Protein AF-B6VSA0-F1 (afdb_monomer_lite)

Radius of gyration: 13.3 Å; chains: 1; bounding box: 29×32×32 Å

Sequence (78 aa):
MVQRCKFSGEPICQILEEQTGERVGSFGSSGQGPGEFIATEFIGKTEGDDTLYFVNLPSTVLLYAREEKSADSPMVNW

Organism: NCBI:txid483217

Secondary structure (DSSP, 8-state):
-------SS---EEEE-TTT--EEEEE-EESSSTTEESSEEEEEE-TTS-EEEEEETTTEEEEEEPPP--TT------

Structure (mmCIF, N/CA/C/O backbone):
data_AF-B6VSA0-F1
#
_entry.id   AF-B6VSA0-F1
#
loop_
_atom_site.group_PDB
_atom_site.id
_atom_site.type_symbol
_atom_site.label_atom_id
_atom_site.label_alt_id
_atom_site.label_comp_id
_atom_site.label_asym_id
_atom_site.label_entity_id
_atom_site.label_seq_id
_atom_site.pdbx_PDB_ins_code
_atom_site.Cartn_x
_atom_site.Cartn_y
_atom_site.Cartn_z
_atom_site.occupancy
_atom_site.B_iso_or_equiv
_atom_site.auth_seq_id
_atom_site.auth_comp_id
_atom_site.auth_asym_id
_atom_site.auth_atom_id
_atom_site.pdbx_PDB_model_num
ATOM 1 N N . MET A 1 1 ? -12.730 3.203 7.151 1.00 48.56 1 MET A N 1
ATOM 2 C CA . MET A 1 1 ? -11.259 3.286 7.076 1.00 48.56 1 MET A CA 1
ATOM 3 C C . MET A 1 1 ? -10.878 4.364 6.072 1.00 48.56 1 MET A C 1
ATOM 5 O O . MET A 1 1 ? -11.200 4.240 4.891 1.00 48.56 1 MET A O 1
ATOM 9 N N . VAL A 1 2 ? -10.245 5.448 6.523 1.00 40.22 2 VAL A N 1
ATOM 10 C CA . VAL A 1 2 ? -9.734 6.515 5.646 1.00 40.22 2 VAL A CA 1
ATOM 11 C C . VAL A 1 2 ? -8.226 6.341 5.515 1.00 40.22 2 VAL A C 1
ATOM 13 O O . VAL A 1 2 ? -7.468 6.718 6.405 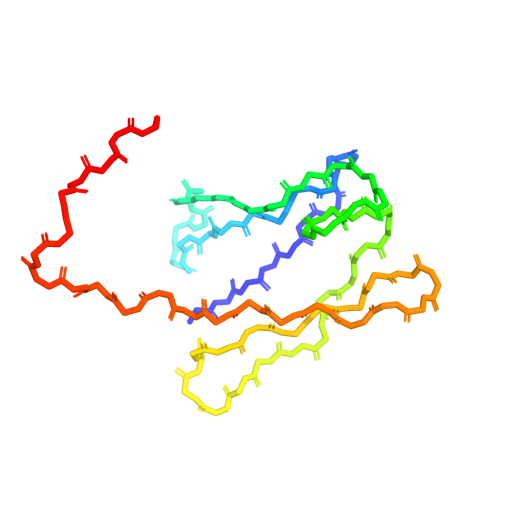1.00 40.22 2 VAL A O 1
ATOM 16 N N . GLN A 1 3 ? -7.784 5.751 4.405 1.00 52.03 3 GLN A N 1
ATOM 17 C CA . GLN A 1 3 ? -6.364 5.595 4.117 1.00 52.03 3 GLN A CA 1
ATOM 18 C C . GLN A 1 3 ? -5.835 6.862 3.444 1.00 52.03 3 GLN A C 1
ATOM 20 O O . GLN A 1 3 ? -6.237 7.216 2.338 1.00 52.03 3 GLN A O 1
ATOM 25 N N . ARG A 1 4 ? -4.943 7.571 4.136 1.00 48.50 4 ARG A N 1
ATOM 26 C CA . ARG A 1 4 ? -4.224 8.729 3.599 1.00 48.50 4 ARG A CA 1
ATOM 27 C C . ARG A 1 4 ? -2.752 8.364 3.505 1.00 48.50 4 ARG A C 1
ATOM 29 O O . ARG A 1 4 ? -2.064 8.343 4.521 1.00 48.50 4 ARG A O 1
ATOM 36 N N . CYS A 1 5 ? -2.261 8.093 2.300 1.00 50.03 5 CYS A N 1
ATOM 37 C CA . CYS A 1 5 ? -0.826 7.953 2.077 1.00 50.03 5 CYS A CA 1
ATOM 38 C C . CYS A 1 5 ? -0.181 9.341 2.218 1.00 50.03 5 CYS A C 1
ATOM 40 O O . CYS A 1 5 ? -0.360 10.204 1.359 1.00 50.03 5 CYS A O 1
ATOM 42 N N . LYS A 1 6 ? 0.530 9.598 3.324 1.00 44.78 6 LYS A N 1
ATOM 43 C CA . LYS A 1 6 ? 1.389 10.782 3.436 1.00 44.78 6 LYS A CA 1
ATOM 44 C C . LYS A 1 6 ? 2.703 10.495 2.715 1.00 44.78 6 LYS A C 1
ATOM 46 O O . LYS A 1 6 ? 3.483 9.658 3.151 1.00 44.78 6 LYS A O 1
ATOM 51 N N . PHE A 1 7 ? 2.941 11.215 1.623 1.00 48.16 7 PHE A N 1
ATOM 52 C CA . PHE A 1 7 ? 4.216 11.226 0.917 1.00 48.16 7 PHE A CA 1
ATOM 53 C C . PHE A 1 7 ? 5.276 11.953 1.755 1.00 48.16 7 PHE A C 1
ATOM 55 O O . PHE A 1 7 ? 5.367 13.179 1.726 1.00 48.16 7 PHE A O 1
ATOM 62 N N . SER A 1 8 ? 6.098 11.207 2.490 1.00 41.09 8 SER A N 1
ATOM 63 C CA . SER A 1 8 ? 7.383 11.711 2.985 1.00 41.09 8 SER A CA 1
ATOM 64 C C . SER A 1 8 ? 8.484 10.688 2.719 1.00 41.09 8 SER A C 1
ATOM 66 O O . SER A 1 8 ? 8.884 9.958 3.616 1.00 41.09 8 SER A O 1
ATOM 68 N N . GLY A 1 9 ? 8.952 10.618 1.469 1.00 47.94 9 GLY A N 1
ATOM 69 C CA . GLY A 1 9 ? 10.234 10.001 1.093 1.00 47.94 9 GLY A CA 1
ATOM 70 C C . GLY A 1 9 ? 10.362 8.477 1.208 1.00 47.94 9 GLY A C 1
ATOM 71 O O . GLY A 1 9 ? 11.217 7.906 0.540 1.00 47.94 9 GLY A O 1
ATOM 72 N N . GLU A 1 10 ? 9.514 7.809 1.983 1.00 54.75 10 GLU A N 1
ATOM 73 C CA . GLU A 1 10 ? 9.457 6.355 2.070 1.00 54.75 10 GLU A CA 1
ATOM 74 C C . GLU A 1 10 ? 8.299 5.864 1.197 1.00 54.75 10 GLU A C 1
ATOM 76 O O . GLU A 1 10 ? 7.149 6.231 1.451 1.00 54.75 10 GLU A O 1
ATOM 81 N N . PRO A 1 11 ? 8.546 5.052 0.157 1.00 59.03 11 PRO A N 1
ATOM 82 C CA . PRO A 1 11 ? 7.502 4.497 -0.705 1.00 59.03 11 PRO A CA 1
ATOM 83 C C . PRO A 1 11 ? 6.795 3.328 -0.007 1.00 59.03 11 PRO A C 1
ATOM 85 O O . PRO A 1 11 ? 6.536 2.289 -0.593 1.00 59.03 11 PRO A O 1
ATOM 88 N N . ILE A 1 12 ? 6.522 3.493 1.282 1.00 70.06 12 ILE A N 1
ATOM 89 C CA . ILE A 1 12 ? 5.863 2.532 2.146 1.00 70.06 12 ILE A CA 1
ATOM 90 C C . ILE A 1 12 ? 4.472 3.095 2.424 1.00 70.06 12 ILE A C 1
ATOM 92 O O . ILE A 1 12 ? 4.322 4.201 2.950 1.00 70.06 12 ILE A O 1
ATOM 96 N N . CYS A 1 13 ? 3.434 2.337 2.077 1.00 76.31 13 CYS A N 1
ATOM 97 C CA . CYS A 1 13 ? 2.069 2.729 2.398 1.00 76.31 13 CYS A CA 1
ATOM 98 C C . CYS A 1 13 ? 1.831 2.534 3.896 1.00 76.31 13 CYS A C 1
ATOM 100 O O . CYS A 1 13 ? 2.019 1.439 4.425 1.00 76.31 13 CYS A O 1
ATOM 102 N N . GLN A 1 14 ? 1.406 3.590 4.587 1.00 78.44 14 GLN A N 1
ATOM 103 C CA . GLN A 1 14 ? 1.057 3.530 6.005 1.00 78.44 14 GLN A CA 1
ATOM 104 C C . GLN A 1 14 ? -0.429 3.225 6.182 1.00 78.44 14 GLN A C 1
ATOM 106 O O . GLN A 1 14 ? -1.283 3.806 5.510 1.00 78.44 14 GLN A O 1
ATOM 111 N N . ILE A 1 15 ? -0.727 2.340 7.129 1.00 79.00 15 ILE A N 1
ATOM 112 C CA . ILE A 1 15 ? -2.084 2.044 7.573 1.00 79.00 15 ILE A CA 1
ATOM 113 C C . ILE A 1 15 ? -2.311 2.817 8.868 1.00 79.00 15 ILE A C 1
ATOM 115 O O . ILE A 1 15 ? -1.592 2.610 9.849 1.00 79.00 15 ILE A O 1
ATOM 119 N N . LEU A 1 16 ? -3.293 3.716 8.856 1.00 80.19 16 LEU A N 1
ATOM 120 C CA . LEU A 1 16 ? -3.639 4.557 9.997 1.00 80.19 16 LEU A CA 1
ATOM 121 C C . LEU A 1 16 ? -5.019 4.175 10.537 1.00 80.19 16 LEU A C 1
ATOM 123 O O . LEU A 1 16 ? -5.943 3.910 9.764 1.00 80.19 16 LEU A O 1
ATOM 127 N N . GLU A 1 17 ? -5.155 4.173 11.858 1.00 80.94 17 GLU A N 1
ATOM 128 C CA . GLU A 1 17 ? -6.445 4.097 12.534 1.00 80.94 17 GLU A CA 1
ATOM 129 C C . GLU A 1 17 ? -7.219 5.403 12.294 1.00 80.94 17 GLU A C 1
ATOM 131 O O . GLU A 1 17 ? -6.660 6.499 12.307 1.00 80.94 17 GLU A O 1
ATOM 136 N N . GLU A 1 18 ? -8.504 5.290 11.964 1.00 78.25 18 GLU A N 1
ATOM 137 C CA . GLU A 1 18 ? -9.263 6.404 11.387 1.00 78.25 18 GLU A CA 1
ATOM 138 C C . GLU A 1 18 ? -9.567 7.536 12.380 1.00 78.25 18 GLU A C 1
ATOM 140 O O . GLU A 1 18 ? -9.661 8.693 11.968 1.00 78.25 18 GLU A O 1
ATOM 145 N N . GLN A 1 19 ? -9.729 7.220 13.664 1.00 81.44 19 GLN A N 1
ATOM 146 C CA . GLN A 1 19 ? -10.172 8.171 14.687 1.00 81.44 19 GLN A CA 1
ATOM 147 C C . GLN A 1 19 ? -8.996 8.935 15.303 1.00 81.44 19 GLN A C 1
ATOM 149 O O . GLN A 1 19 ? -9.071 10.139 15.535 1.00 81.44 19 GLN A O 1
ATOM 154 N N . THR A 1 20 ? -7.905 8.225 15.552 1.00 86.75 20 THR A N 1
ATOM 155 C CA . THR A 1 20 ? -6.693 8.674 16.238 1.00 86.75 20 THR A CA 1
ATOM 156 C C . THR A 1 20 ? -5.600 9.087 15.258 1.00 86.75 20 THR A C 1
ATOM 158 O O . THR A 1 20 ? -4.743 9.901 15.599 1.00 86.75 20 THR A O 1
ATOM 161 N N . GLY A 1 21 ? -5.615 8.543 14.037 1.00 82.19 21 GLY A N 1
ATOM 162 C CA . GLY A 1 21 ? -4.513 8.669 13.087 1.00 82.19 21 GLY A CA 1
ATOM 163 C C . GLY A 1 21 ? -3.271 7.866 13.482 1.00 82.19 21 GLY A C 1
ATOM 164 O O . GLY A 1 21 ? -2.216 8.074 12.880 1.00 82.19 21 GLY A O 1
ATOM 165 N N . GLU A 1 22 ? -3.363 6.983 14.482 1.00 83.50 22 GLU A N 1
ATOM 166 C CA . GLU A 1 22 ? -2.248 6.148 14.921 1.00 83.50 22 GLU A CA 1
ATOM 167 C C . GLU A 1 22 ? -1.850 5.156 13.824 1.00 83.50 22 GLU A C 1
ATOM 169 O O . GLU A 1 22 ? -2.697 4.574 13.145 1.00 83.50 22 GLU A O 1
ATOM 174 N N . ARG A 1 23 ? -0.544 4.943 13.638 1.00 81.88 23 ARG A N 1
ATOM 175 C CA . ARG A 1 23 ? -0.044 3.950 12.686 1.00 81.88 23 ARG A CA 1
ATOM 176 C C . ARG A 1 23 ? -0.255 2.544 13.244 1.00 81.88 23 ARG A C 1
ATOM 178 O O . ARG A 1 23 ? 0.421 2.151 14.185 1.00 81.88 23 ARG A O 1
ATOM 185 N N . VAL A 1 24 ? -1.107 1.767 12.583 1.00 83.62 24 VAL A N 1
ATOM 186 C CA . VAL A 1 24 ? -1.399 0.363 12.931 1.00 83.62 24 VAL A CA 1
ATOM 187 C C . VAL A 1 24 ? -0.671 -0.641 12.042 1.00 83.62 24 VAL A C 1
ATOM 189 O O . VAL A 1 24 ? -0.675 -1.835 12.318 1.00 83.62 24 VAL A O 1
ATOM 192 N N . GLY A 1 25 ? -0.036 -0.177 10.966 1.00 81.12 25 GLY A N 1
ATOM 193 C CA . GLY A 1 25 ? 0.723 -1.045 10.078 1.00 81.12 25 GLY A CA 1
ATOM 194 C C . GLY A 1 25 ? 1.305 -0.318 8.878 1.00 81.12 25 GLY A C 1
ATOM 195 O O . GLY A 1 25 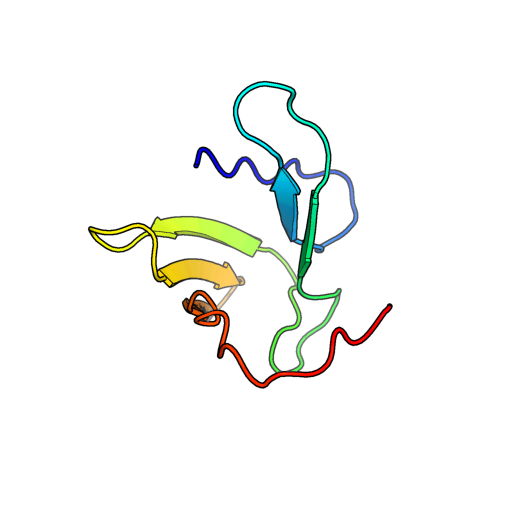? 1.207 0.906 8.737 1.00 81.12 25 GLY A O 1
ATOM 196 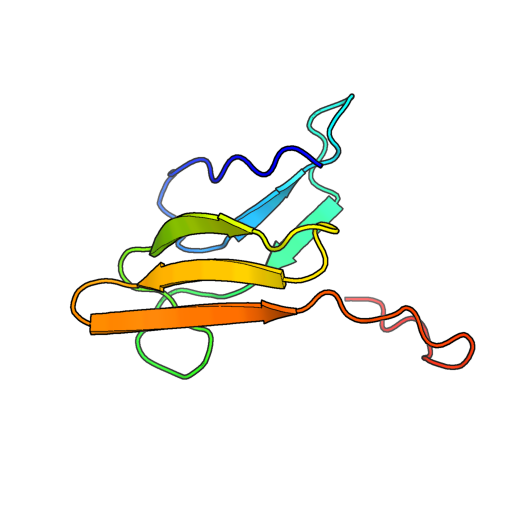N N . SER A 1 26 ? 1.933 -1.089 8.001 1.00 80.94 26 SER A N 1
ATOM 197 C CA . SER A 1 26 ? 2.437 -0.612 6.719 1.00 80.94 26 SER A CA 1
ATOM 198 C C . SER A 1 26 ? 2.627 -1.759 5.741 1.00 80.94 26 SER A C 1
ATOM 200 O O . SER A 1 26 ? 2.774 -2.902 6.163 1.00 80.94 26 SER A O 1
ATOM 202 N N . PHE A 1 27 ? 2.686 -1.445 4.451 1.00 79.62 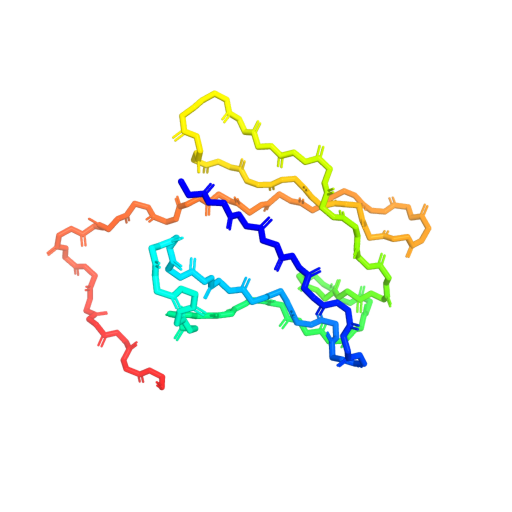27 PHE A N 1
ATOM 203 C CA . PHE A 1 27 ? 2.991 -2.424 3.413 1.00 79.62 27 PHE A CA 1
ATOM 204 C C . PHE A 1 27 ? 3.793 -1.828 2.254 1.00 79.62 27 PHE A C 1
ATOM 206 O O . PHE A 1 27 ? 3.766 -0.620 1.998 1.00 79.62 27 PHE A O 1
ATOM 213 N N . GLY A 1 28 ? 4.474 -2.740 1.556 1.00 80.00 28 GLY A N 1
ATOM 214 C CA . GLY A 1 28 ? 5.384 -2.495 0.440 1.00 80.00 28 GLY A CA 1
ATOM 215 C C . GLY A 1 28 ? 6.697 -1.818 0.826 1.00 80.00 28 GLY A C 1
ATOM 216 O O . GLY A 1 28 ? 6.959 -1.537 1.996 1.00 80.00 28 GLY A O 1
ATOM 217 N N . SER A 1 29 ? 7.538 -1.612 -0.181 1.00 81.75 29 SER A N 1
ATOM 218 C CA . SER A 1 29 ? 8.912 -1.111 -0.067 1.00 81.75 29 SER A CA 1
ATOM 219 C C . SER A 1 29 ? 9.337 -0.376 -1.340 1.00 81.75 29 SER A C 1
ATOM 221 O O . SER A 1 29 ? 8.649 -0.432 -2.357 1.00 81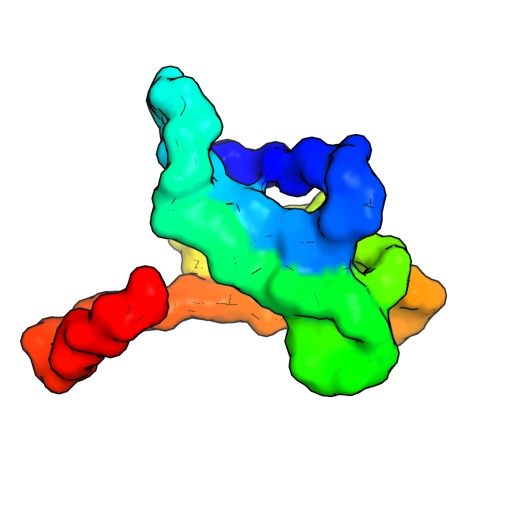.75 29 SER A O 1
ATOM 223 N N . SER A 1 30 ? 10.482 0.311 -1.306 1.00 80.19 30 SER A N 1
ATOM 224 C CA . SER A 1 30 ? 11.065 0.946 -2.494 1.00 80.19 30 SER A CA 1
ATOM 225 C C . SER A 1 30 ? 11.554 -0.092 -3.493 1.00 80.19 30 SER A C 1
ATOM 227 O O . SER A 1 30 ? 12.352 -0.944 -3.115 1.00 80.19 30 SER A O 1
ATOM 229 N N . GLY A 1 31 ? 11.185 0.047 -4.767 1.00 81.75 31 GLY A N 1
ATOM 230 C CA . GLY A 1 31 ? 11.809 -0.722 -5.844 1.00 81.75 31 GLY A CA 1
ATOM 231 C C . GLY A 1 31 ? 10.885 -1.056 -7.013 1.00 81.75 31 GLY A C 1
ATOM 232 O O . GLY A 1 31 ? 9.865 -0.402 -7.223 1.00 81.75 31 GLY A O 1
ATOM 233 N N . GLN A 1 32 ? 11.297 -2.034 -7.818 1.00 81.81 32 GLN A N 1
ATOM 234 C CA . GLN A 1 32 ? 10.630 -2.430 -9.070 1.00 81.81 32 GLN A CA 1
ATOM 235 C C . GLN A 1 32 ? 10.142 -3.887 -9.059 1.00 81.81 32 GLN A C 1
ATOM 237 O O . GLN A 1 32 ? 9.569 -4.353 -10.044 1.00 81.81 32 GLN A O 1
ATOM 242 N N . GLY A 1 33 ? 10.411 -4.622 -7.981 1.00 81.19 33 GLY A N 1
ATOM 243 C CA . GLY A 1 33 ? 9.974 -5.993 -7.788 1.00 81.19 33 GLY A CA 1
ATOM 244 C C . GLY A 1 33 ? 8.486 -6.111 -7.437 1.00 81.19 33 GLY A C 1
ATOM 245 O O . GLY A 1 33 ? 7.794 -5.113 -7.219 1.00 81.19 33 GLY A O 1
ATOM 246 N N . PRO A 1 34 ? 7.959 -7.346 -7.372 1.00 78.50 34 PRO A N 1
ATOM 247 C CA . PRO A 1 34 ? 6.583 -7.591 -6.954 1.00 78.50 34 PRO A CA 1
ATOM 248 C C . PRO A 1 34 ? 6.297 -7.012 -5.560 1.00 78.50 34 PRO A C 1
ATOM 250 O O . PRO A 1 34 ? 6.969 -7.360 -4.594 1.00 78.50 34 PRO A O 1
ATOM 253 N N . GLY A 1 35 ? 5.286 -6.144 -5.457 1.00 77.31 35 GLY A N 1
ATOM 254 C CA . GLY A 1 35 ? 4.909 -5.482 -4.200 1.00 77.31 35 GLY A CA 1
ATOM 255 C C . GLY A 1 35 ? 5.779 -4.278 -3.814 1.00 77.31 35 GLY A C 1
ATOM 256 O O . GLY A 1 35 ? 5.539 -3.684 -2.762 1.00 77.31 35 GLY A O 1
ATOM 257 N N . GLU A 1 36 ? 6.754 -3.909 -4.651 1.00 81.94 36 GLU A N 1
ATOM 258 C CA . GLU A 1 36 ? 7.576 -2.712 -4.487 1.00 81.94 36 GLU A CA 1
ATOM 259 C C . GLU A 1 36 ? 7.012 -1.523 -5.277 1.00 81.94 36 GLU A C 1
ATOM 261 O O . GLU A 1 36 ? 6.320 -1.666 -6.291 1.00 81.94 36 GLU A O 1
ATOM 266 N N . PHE A 1 37 ? 7.341 -0.324 -4.810 1.00 79.31 37 PHE A N 1
ATOM 267 C CA . PHE A 1 37 ? 6.826 0.934 -5.311 1.00 79.31 37 PHE A CA 1
ATOM 268 C C . PHE A 1 37 ? 7.969 1.883 -5.703 1.00 79.31 37 PHE A C 1
ATOM 270 O O . PHE A 1 37 ? 8.938 2.066 -4.962 1.00 79.31 37 PHE A O 1
ATOM 277 N N . ILE A 1 38 ? 7.832 2.532 -6.861 1.00 78.94 38 ILE A N 1
ATOM 278 C CA . ILE A 1 38 ? 8.717 3.614 -7.323 1.00 78.94 38 ILE A CA 1
ATOM 279 C C . ILE A 1 38 ? 8.035 4.958 -7.065 1.00 78.94 38 ILE A C 1
ATOM 281 O O . ILE A 1 38 ? 8.622 5.869 -6.487 1.00 78.94 38 ILE A O 1
ATOM 285 N N . ALA A 1 39 ? 6.777 5.067 -7.490 1.00 78.56 39 ALA A N 1
ATOM 286 C CA . ALA A 1 39 ? 5.942 6.247 -7.335 1.00 78.56 39 ALA A CA 1
ATOM 287 C C . ALA A 1 39 ? 4.486 5.787 -7.262 1.00 78.56 39 ALA A C 1
ATOM 289 O O . ALA A 1 39 ? 3.882 5.459 -8.284 1.00 78.56 39 ALA A O 1
ATOM 290 N N . THR A 1 40 ? 3.963 5.696 -6.038 1.00 76.25 40 THR A N 1
ATOM 291 C CA . THR A 1 40 ? 2.659 5.091 -5.761 1.00 76.25 40 THR A CA 1
ATOM 292 C C . THR A 1 40 ? 1.592 6.104 -5.415 1.00 76.25 40 THR A C 1
ATOM 294 O O . THR A 1 40 ? 1.736 6.857 -4.460 1.00 76.25 40 THR A O 1
ATOM 297 N N . GLU A 1 41 ? 0.483 6.051 -6.141 1.00 77.62 41 GLU A N 1
ATOM 298 C CA . GLU A 1 41 ? -0.712 6.842 -5.882 1.00 77.62 41 GLU A CA 1
ATOM 299 C C . GLU A 1 41 ? -1.887 5.928 -5.533 1.00 77.62 41 GLU A C 1
ATOM 301 O O . GLU A 1 41 ? -2.160 4.939 -6.216 1.00 77.62 41 GLU A O 1
ATOM 306 N N . PHE A 1 42 ? -2.591 6.259 -4.450 1.00 77.31 42 PHE A N 1
ATOM 307 C CA . PHE A 1 42 ? -3.835 5.587 -4.087 1.00 77.31 42 PHE A CA 1
ATOM 308 C C . PHE A 1 42 ? -4.966 6.078 -4.989 1.00 77.31 42 PHE A C 1
ATOM 310 O O . PHE A 1 42 ? -5.231 7.280 -5.039 1.00 77.31 42 PHE A O 1
ATOM 317 N N . ILE A 1 43 ? -5.648 5.153 -5.665 1.00 77.00 43 ILE A N 1
ATOM 318 C CA . ILE A 1 43 ? -6.694 5.492 -6.642 1.00 77.00 43 ILE A CA 1
ATOM 319 C C . ILE A 1 43 ? -8.097 5.051 -6.222 1.00 77.00 43 ILE A C 1
ATOM 321 O O . ILE A 1 43 ? -9.076 5.525 -6.793 1.00 77.00 43 ILE A O 1
ATOM 325 N N . GLY A 1 44 ? -8.227 4.188 -5.211 1.00 81.31 44 GLY A N 1
ATOM 326 C CA . GLY A 1 44 ? -9.536 3.821 -4.680 1.00 81.31 44 GLY A CA 1
ATOM 327 C C . GLY A 1 44 ? -9.565 2.490 -3.945 1.00 81.31 44 GLY A C 1
ATOM 328 O O . GLY A 1 44 ? -8.537 1.876 -3.663 1.00 81.31 44 GLY A O 1
ATOM 329 N N . LYS A 1 45 ? -10.782 2.038 -3.649 1.00 83.38 45 LYS A N 1
ATOM 330 C CA . LYS A 1 45 ? -11.082 0.779 -2.958 1.00 83.38 45 LYS A CA 1
ATOM 331 C C . LYS A 1 45 ? -12.374 0.161 -3.497 1.00 83.38 45 LYS A C 1
ATOM 333 O O . LYS A 1 45 ? -13.169 0.876 -4.107 1.00 83.38 45 LYS A O 1
ATOM 338 N N . THR A 1 46 ? -12.573 -1.139 -3.291 1.00 81.25 46 THR A N 1
ATOM 339 C CA . THR A 1 46 ? -13.840 -1.815 -3.620 1.00 81.25 46 THR A CA 1
ATOM 340 C C . THR A 1 46 ? -14.964 -1.380 -2.685 1.00 81.25 46 THR A C 1
ATOM 342 O O . THR A 1 46 ? -14.721 -0.937 -1.560 1.00 81.25 46 THR A O 1
ATOM 345 N N . GLU A 1 47 ? -16.212 -1.553 -3.128 1.00 76.25 47 GLU A N 1
ATOM 346 C CA . GLU A 1 47 ? -17.359 -1.543 -2.218 1.00 76.25 47 GLU A CA 1
ATOM 347 C C . GLU A 1 47 ? -17.157 -2.656 -1.175 1.00 76.25 47 GLU A C 1
ATOM 349 O O . GLU A 1 47 ? -17.029 -3.824 -1.534 1.00 76.25 47 GLU A O 1
ATOM 354 N N . GLY A 1 48 ? -17.038 -2.280 0.103 1.00 76.56 48 GLY A N 1
ATOM 355 C CA . GLY A 1 48 ? -16.703 -3.193 1.207 1.00 76.56 48 GLY A CA 1
ATOM 356 C C . GLY A 1 48 ? -15.312 -2.991 1.821 1.00 76.56 48 GLY A C 1
ATOM 357 O O . GLY A 1 48 ? -15.046 -3.544 2.880 1.00 76.56 48 GLY A O 1
ATOM 358 N N . ASP A 1 49 ? -14.452 -2.157 1.223 1.00 72.19 49 ASP A N 1
ATOM 359 C CA . ASP A 1 49 ? -13.082 -1.864 1.692 1.00 72.19 49 ASP A CA 1
ATOM 360 C C . ASP A 1 49 ? -12.132 -3.084 1.708 1.00 72.19 49 ASP A C 1
ATOM 362 O O . ASP A 1 49 ? -11.035 -3.011 2.262 1.00 72.19 49 ASP A O 1
ATOM 366 N N . ASP A 1 50 ? -12.514 -4.192 1.068 1.00 80.06 50 ASP A N 1
ATOM 367 C CA . ASP A 1 50 ? -11.742 -5.441 1.077 1.00 80.06 50 ASP A CA 1
ATOM 368 C C . ASP A 1 50 ? -10.598 -5.465 0.061 1.00 80.06 50 ASP A C 1
ATOM 370 O O . ASP A 1 50 ? -9.770 -6.371 0.076 1.00 80.06 50 ASP A O 1
ATOM 374 N N . THR A 1 51 ? -10.522 -4.504 -0.858 1.00 81.50 51 THR A N 1
ATOM 375 C CA . THR A 1 51 ? -9.385 -4.370 -1.773 1.00 81.50 51 THR A CA 1
ATOM 376 C C . THR A 1 51 ? -9.049 -2.908 -2.012 1.00 81.50 51 THR A C 1
ATOM 378 O O . THR A 1 51 ? -9.928 -2.088 -2.274 1.00 81.50 51 THR A O 1
ATOM 381 N N . LEU A 1 52 ? -7.757 -2.595 -1.945 1.00 84.12 52 LEU A N 1
ATOM 382 C CA . LEU A 1 52 ? -7.183 -1.283 -2.215 1.00 84.12 52 LEU A CA 1
ATOM 383 C C . LEU A 1 52 ? -6.465 -1.286 -3.566 1.00 84.12 52 LEU A C 1
ATOM 385 O O . LEU A 1 52 ? -5.738 -2.229 -3.891 1.00 84.12 52 LEU A O 1
ATOM 389 N N . TYR A 1 53 ? -6.635 -0.202 -4.319 1.00 82.06 53 TYR A N 1
ATOM 390 C CA . TYR A 1 53 ? -6.050 -0.012 -5.641 1.00 82.06 53 TYR A CA 1
ATOM 391 C C . TYR A 1 53 ? -4.971 1.071 -5.600 1.00 82.06 53 TYR A C 1
ATOM 393 O O . TYR A 1 53 ? -5.229 2.211 -5.195 1.00 82.06 53 TYR A O 1
ATOM 401 N N . PHE A 1 54 ? -3.779 0.727 -6.085 1.00 82.94 54 PHE A N 1
ATOM 402 C CA . PHE A 1 54 ? -2.660 1.655 -6.236 1.00 82.94 54 PHE A CA 1
ATOM 403 C C . PHE A 1 54 ? -2.173 1.675 -7.674 1.00 82.94 54 PHE A C 1
ATOM 405 O O . PHE A 1 54 ? -2.056 0.629 -8.309 1.00 82.94 54 PHE A O 1
ATOM 412 N N . VAL A 1 55 ? -1.834 2.858 -8.172 1.00 81.19 55 VAL A N 1
ATOM 413 C CA . VAL A 1 55 ? -1.043 3.007 -9.394 1.00 81.19 55 VAL A CA 1
ATOM 414 C C . VAL A 1 55 ? 0.403 3.194 -8.980 1.00 81.19 55 VAL A C 1
ATOM 416 O O . VAL A 1 55 ? 0.716 4.121 -8.242 1.00 81.19 55 VAL A O 1
ATOM 419 N N . ASN A 1 56 ? 1.279 2.324 -9.466 1.00 79.62 56 ASN A N 1
ATOM 420 C CA . ASN A 1 56 ? 2.721 2.457 -9.370 1.00 79.62 56 ASN A CA 1
ATOM 421 C C . ASN A 1 56 ? 3.264 2.867 -10.744 1.00 79.62 56 ASN A C 1
ATOM 423 O O . ASN A 1 56 ? 3.302 2.068 -11.690 1.00 79.62 56 ASN A O 1
ATOM 427 N N . LEU A 1 57 ? 3.627 4.142 -10.869 1.00 73.19 57 LEU A N 1
ATOM 428 C CA . LEU A 1 57 ? 4.061 4.727 -12.131 1.00 73.19 57 LEU A CA 1
ATOM 429 C C . LEU A 1 57 ? 5.384 4.100 -12.617 1.00 73.19 57 LEU A C 1
ATOM 431 O O . LEU A 1 57 ? 6.248 3.766 -11.803 1.00 73.19 57 LEU A O 1
ATOM 435 N N . PRO A 1 58 ? 5.575 3.971 -13.945 1.00 68.31 58 PRO A N 1
ATOM 436 C CA . PRO A 1 58 ? 4.681 4.462 -15.000 1.00 68.31 58 PRO A CA 1
ATOM 437 C C . PRO A 1 58 ? 3.538 3.514 -15.407 1.00 68.31 58 PRO A C 1
ATOM 439 O O . PRO A 1 58 ? 2.652 3.962 -16.128 1.00 68.31 58 PRO A O 1
ATOM 442 N N . SER A 1 59 ? 3.529 2.237 -14.997 1.00 70.50 59 SER A N 1
ATOM 443 C CA . SER A 1 59 ? 2.738 1.237 -15.747 1.00 70.50 59 SER A CA 1
ATOM 444 C C . SER A 1 59 ? 2.110 0.096 -14.944 1.00 70.50 59 SER A C 1
ATOM 446 O O . SER A 1 59 ? 1.604 -0.840 -15.562 1.00 70.50 59 SER A O 1
ATOM 448 N N . THR A 1 60 ? 2.137 0.116 -13.610 1.00 78.06 60 THR A N 1
ATOM 449 C CA . THR A 1 60 ? 1.611 -1.012 -12.820 1.00 78.06 60 THR A CA 1
ATOM 450 C C . THR A 1 60 ? 0.417 -0.585 -11.981 1.00 78.06 60 THR A C 1
ATOM 452 O O . THR A 1 60 ? 0.459 0.447 -11.320 1.00 78.06 60 THR A O 1
ATOM 455 N N . VAL A 1 61 ? -0.638 -1.399 -11.972 1.00 77.94 61 VAL A N 1
ATOM 456 C CA . VAL A 1 61 ? -1.706 -1.317 -10.970 1.00 77.94 61 VAL A CA 1
ATOM 457 C C . VAL A 1 61 ? -1.480 -2.438 -9.964 1.00 77.94 61 VAL A C 1
ATOM 459 O O . VAL A 1 61 ? -1.349 -3.598 -10.354 1.00 77.94 61 VAL A O 1
ATOM 462 N N . LEU A 1 62 ? -1.413 -2.093 -8.682 1.00 76.88 62 LEU A N 1
ATOM 463 C CA . LEU A 1 62 ? -1.232 -3.032 -7.580 1.00 76.88 62 LEU A CA 1
ATOM 464 C C . LEU A 1 62 ? -2.535 -3.151 -6.788 1.00 76.88 62 LEU A C 1
ATOM 466 O O . LEU A 1 62 ? -3.190 -2.151 -6.483 1.00 76.88 62 LEU A O 1
ATOM 470 N N . LEU A 1 63 ? -2.895 -4.394 -6.473 1.00 81.50 63 LEU A N 1
ATOM 471 C CA . LEU A 1 63 ? -4.100 -4.765 -5.741 1.00 81.50 63 LEU A CA 1
ATOM 472 C C . LEU A 1 63 ? -3.690 -5.319 -4.382 1.00 81.50 63 LEU A C 1
ATOM 474 O O . LEU A 1 63 ? -2.962 -6.308 -4.317 1.00 81.50 63 LEU A O 1
ATOM 478 N N . TYR A 1 64 ? -4.180 -4.702 -3.314 1.00 77.62 64 TYR A N 1
ATOM 479 C CA . TYR A 1 64 ? -3.998 -5.205 -1.956 1.00 77.62 64 TYR A CA 1
ATOM 480 C C . TYR A 1 64 ? -5.349 -5.637 -1.419 1.00 77.62 64 TYR A C 1
ATOM 482 O O . TYR A 1 64 ? -6.173 -4.794 -1.068 1.00 77.62 64 TYR A O 1
ATOM 490 N N . ALA A 1 65 ? -5.579 -6.946 -1.393 1.00 79.19 65 ALA A N 1
ATOM 491 C CA . ALA A 1 65 ? -6.743 -7.515 -0.740 1.00 79.19 65 ALA A CA 1
ATOM 492 C C . ALA A 1 65 ? -6.520 -7.540 0.774 1.00 79.19 65 ALA A C 1
ATOM 494 O O . ALA A 1 65 ? -5.418 -7.826 1.251 1.00 79.19 65 ALA A O 1
ATOM 495 N N . ARG A 1 66 ? -7.574 -7.249 1.529 1.00 74.44 66 ARG A N 1
ATOM 496 C CA . ARG A 1 66 ? -7.611 -7.469 2.965 1.00 74.44 66 ARG A CA 1
ATOM 497 C C . ARG A 1 66 ? -7.404 -8.958 3.219 1.00 74.44 66 ARG A C 1
ATOM 499 O O . ARG A 1 66 ? -8.157 -9.787 2.718 1.00 74.44 66 ARG A O 1
ATOM 506 N N . GLU A 1 67 ? -6.401 -9.290 4.021 1.00 70.12 67 GLU A N 1
ATOM 507 C CA . GLU A 1 67 ? -6.277 -10.645 4.540 1.00 70.12 67 GLU A CA 1
ATOM 508 C C . GLU A 1 67 ? -7.442 -10.884 5.510 1.00 70.12 67 GLU A C 1
ATOM 510 O O . GLU A 1 67 ? -7.591 -10.176 6.515 1.00 70.12 67 GLU A O 1
ATOM 515 N N . GLU A 1 68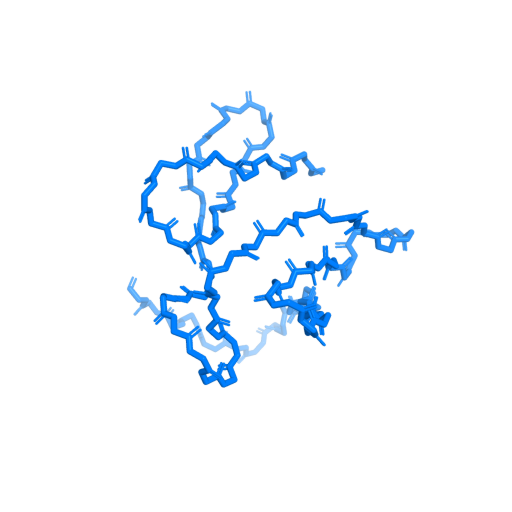 ? -8.318 -11.840 5.193 1.00 64.69 68 GLU A N 1
ATOM 516 C CA . GLU A 1 68 ? -9.291 -12.304 6.172 1.00 64.69 68 GLU A CA 1
ATOM 517 C C . GLU A 1 68 ? -8.518 -12.901 7.341 1.00 64.69 68 GLU A C 1
ATOM 519 O O . GLU A 1 68 ? -7.669 -13.777 7.171 1.00 64.69 68 GLU A O 1
ATOM 524 N N . LYS A 1 69 ? -8.805 -12.414 8.549 1.00 54.62 69 LYS A N 1
ATOM 525 C CA . LYS A 1 69 ? -8.231 -12.972 9.767 1.00 54.62 69 LYS A CA 1
ATOM 526 C C . LYS A 1 69 ? -8.767 -14.394 9.928 1.00 54.62 69 LYS A C 1
ATOM 528 O O . LYS A 1 69 ? -9.809 -14.594 10.547 1.00 54.62 69 LYS A O 1
ATOM 533 N N . SER A 1 70 ? -8.066 -15.372 9.362 1.00 48.75 70 SER A N 1
ATOM 534 C CA . SER A 1 70 ? -8.331 -16.779 9.630 1.00 48.75 70 SER A CA 1
ATOM 535 C C . SER A 1 70 ? -8.177 -16.992 11.133 1.00 48.75 70 SER A C 1
ATOM 537 O O . SER A 1 70 ? -7.173 -16.583 11.722 1.00 48.75 70 SER A O 1
ATOM 539 N N . ALA A 1 71 ? -9.178 -17.600 11.771 1.00 54.94 71 ALA A N 1
ATOM 540 C CA . ALA A 1 71 ? -9.178 -17.858 13.212 1.00 54.94 71 ALA A CA 1
ATOM 541 C C . ALA A 1 71 ? -8.011 -18.762 13.673 1.00 54.94 71 ALA A C 1
ATOM 543 O O . ALA A 1 71 ? -7.808 -18.912 14.873 1.00 54.94 71 ALA A O 1
ATOM 544 N N . ASP A 1 72 ? -7.250 -19.317 12.724 1.00 55.38 72 ASP A N 1
ATOM 545 C CA . ASP A 1 72 ? -6.180 -20.295 12.926 1.00 55.38 72 ASP A CA 1
ATOM 546 C C . ASP A 1 72 ? -4.785 -19.810 12.476 1.00 55.38 72 ASP A C 1
ATOM 548 O O . ASP A 1 72 ? -3.815 -20.564 12.549 1.00 55.38 72 ASP A O 1
ATOM 552 N N . SER A 1 73 ? -4.641 -18.564 12.004 1.00 46.50 73 SER A N 1
ATOM 553 C CA . SER A 1 73 ? -3.315 -18.044 11.639 1.00 46.50 73 SER A CA 1
ATOM 554 C C . SER A 1 73 ? -2.554 -17.619 12.902 1.00 46.50 73 SER A C 1
ATOM 556 O O . SER A 1 73 ? -3.019 -16.718 13.611 1.00 46.50 73 SER A O 1
ATOM 558 N N . PRO A 1 74 ? -1.391 -18.229 13.217 1.00 41.81 74 PRO A N 1
ATOM 559 C CA . PRO A 1 74 ? -0.599 -17.820 14.365 1.00 41.81 74 PRO A CA 1
ATOM 560 C C . PRO A 1 74 ? -0.190 -16.362 14.180 1.00 41.81 74 PRO A C 1
ATOM 562 O O . PRO A 1 74 ? 0.228 -15.958 13.096 1.00 41.81 74 PRO A O 1
ATOM 565 N N . MET A 1 75 ? -0.331 -15.569 15.241 1.00 35.44 75 MET A N 1
ATOM 566 C CA . MET A 1 75 ? 0.144 -14.191 15.264 1.00 35.44 75 MET A CA 1
ATOM 567 C C . MET A 1 75 ? 1.646 -14.198 14.974 1.00 35.44 75 MET A C 1
ATOM 569 O O . MET A 1 75 ? 2.453 -14.554 15.833 1.00 35.44 75 MET A O 1
ATOM 573 N N . VAL A 1 76 ? 2.023 -13.868 13.739 1.00 39.91 76 VAL A N 1
ATOM 574 C CA . VAL A 1 76 ? 3.418 -13.620 13.398 1.00 39.91 76 VAL A CA 1
ATOM 575 C C . VAL A 1 76 ? 3.719 -12.221 13.904 1.00 39.91 76 VAL A C 1
ATOM 577 O O . VAL A 1 76 ? 3.307 -11.224 13.316 1.00 39.91 76 VAL A O 1
ATOM 580 N N . ASN A 1 77 ? 4.378 -12.173 15.054 1.00 30.41 77 ASN A N 1
ATOM 581 C CA . ASN A 1 77 ? 4.914 -10.947 15.616 1.00 30.41 77 ASN A CA 1
ATOM 582 C C . ASN A 1 77 ? 6.087 -10.522 14.719 1.00 30.41 77 ASN A C 1
ATOM 584 O O . ASN A 1 77 ? 7.108 -11.212 14.698 1.00 30.41 77 ASN A O 1
ATOM 588 N N . TRP A 1 78 ? 5.909 -9.442 13.959 1.00 38.41 78 TRP A N 1
ATOM 589 C CA . TRP A 1 78 ? 6.998 -8.714 13.304 1.00 38.41 78 TRP A CA 1
ATOM 590 C C . TRP A 1 78 ? 7.490 -7.610 14.236 1.00 38.41 78 TRP A C 1
ATOM 592 O O . TRP A 1 78 ? 6.624 -6.885 14.778 1.00 38.41 78 TRP A O 1
#

Foldseek 3Di:
DDQDQDDDPWQKGFDADDPPRHTPDIFEGDDDDVRHAPDKDWDDADDVNQWTWIDRPDDDIDIDGHDDPDPPDPPPDD

pLDDT: mean 70.13, std 15.1, range [30.41, 86.75]